Protein AF-A0A952KNP7-F1 (afdb_monomer)

Mean predicted aligned error: 7.46 Å

Secondary structure (DSSP, 8-state):
-----S---HHHHHHHHHHHHHHHHHHHHHHHHHHHHHHHHHHHHHHHHHT-TT--HHHHHHHHHHHHHHHHHHHHHHHHHHHHHHHHHHHHHHHHHHHHHHHHHHHHHHHHHHHHHHHHHHHHHH-

Nearest PDB structures (foldseek):
  4bne-assembly1_B  TM=5.644E-01  e=2.028E-01  Gallus gallus
  5c21-assembly1_B  TM=5.067E-01  e=6.157E-01  Escherichia coli
  5c21-assembly1_A  TM=4.580E-01  e=1.981E+00  Escherichia coli
  4tko-assembly1_B  TM=5.901E-01  e=4.490E+00  Aquifex aeolicus VF5
  6ixg-assembly2_B  TM=3.509E-01  e=9.826E-01  Homo sapiens

Foldseek 3Di:
DDPDPDDPPVVVVVLVVLVVLLVVLVVLLVVLVVQLVVLQVQLVVLVVQLPDPPDDPVSNVVSNVRNVVSVVSNVVSVVSNVVSVVVSVVSVVVSVVVCVVCVVVVVVVVVVVVVVVVVVVCVVVPD

Structure (mmCIF, N/CA/C/O backbone):
data_AF-A0A952KNP7-F1
#
_entry.id   AF-A0A952KNP7-F1
#
loop_
_atom_site.group_PDB
_atom_site.id
_atom_site.type_symbol
_atom_site.label_atom_id
_atom_site.label_alt_id
_atom_site.label_comp_id
_atom_site.label_asym_id
_atom_site.label_entity_id
_atom_site.label_seq_id
_atom_site.pdbx_PDB_ins_code
_atom_site.Cartn_x
_atom_site.Cartn_y
_atom_site.Cartn_z
_atom_site.occupancy
_atom_site.B_iso_or_equiv
_atom_site.auth_seq_id
_atom_site.auth_comp_id
_atom_site.auth_asym_id
_atom_site.auth_atom_id
_atom_site.pdbx_PDB_model_num
ATOM 1 N N . MET A 1 1 ? 22.575 29.325 -25.422 1.00 34.75 1 MET A N 1
ATOM 2 C CA . MET A 1 1 ? 21.555 28.320 -25.787 1.00 34.75 1 MET A CA 1
ATOM 3 C C . MET A 1 1 ? 21.956 27.028 -25.119 1.00 34.75 1 MET A C 1
ATOM 5 O O . MET A 1 1 ? 22.975 26.458 -25.481 1.00 34.75 1 MET A O 1
ATOM 9 N N . GLU A 1 2 ? 21.236 26.661 -24.070 1.00 37.59 2 GLU A N 1
ATOM 10 C CA . GLU A 1 2 ? 21.554 25.527 -23.208 1.00 37.59 2 GLU A CA 1
ATOM 11 C C . GLU A 1 2 ? 21.064 24.237 -23.875 1.00 37.59 2 GLU A C 1
ATOM 13 O O . GLU A 1 2 ? 19.874 23.936 -23.903 1.00 37.59 2 GLU A O 1
ATOM 18 N N . ALA A 1 3 ? 21.989 23.515 -24.506 1.00 44.47 3 ALA A N 1
ATOM 19 C CA . ALA A 1 3 ? 21.733 22.250 -25.189 1.00 44.47 3 ALA A CA 1
ATOM 20 C C . ALA A 1 3 ? 21.705 21.082 -24.184 1.00 44.47 3 ALA A C 1
ATOM 22 O O . ALA A 1 3 ? 22.536 20.183 -24.256 1.00 44.47 3 ALA A O 1
ATOM 23 N N . ALA A 1 4 ? 20.782 21.112 -23.218 1.00 47.28 4 ALA A N 1
ATOM 24 C CA . ALA A 1 4 ? 20.737 20.131 -22.124 1.00 47.28 4 ALA A CA 1
ATOM 25 C C . ALA A 1 4 ? 19.444 19.292 -22.050 1.00 47.28 4 ALA A C 1
ATOM 27 O O . ALA A 1 4 ? 19.240 18.575 -21.076 1.00 47.28 4 ALA A O 1
ATOM 28 N N . ALA A 1 5 ? 18.566 19.338 -23.059 1.00 50.16 5 ALA A N 1
ATOM 2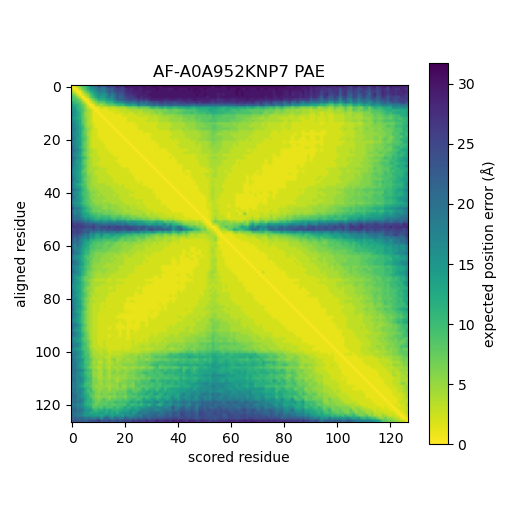9 C CA . ALA A 1 5 ? 17.266 18.647 -23.018 1.00 50.16 5 ALA A CA 1
ATOM 30 C C . ALA A 1 5 ? 17.100 17.501 -24.040 1.00 50.16 5 ALA A C 1
ATOM 32 O O . ALA A 1 5 ? 15.983 17.033 -24.244 1.00 50.16 5 ALA A O 1
ATOM 33 N N . ALA A 1 6 ? 18.173 17.055 -24.703 1.00 53.38 6 ALA A N 1
ATOM 34 C CA . ALA A 1 6 ? 18.078 16.107 -25.820 1.00 53.38 6 ALA A CA 1
ATOM 35 C C . ALA A 1 6 ? 18.177 14.616 -25.441 1.00 53.38 6 ALA A C 1
ATOM 37 O O . ALA A 1 6 ? 18.057 13.785 -26.331 1.00 53.38 6 ALA A O 1
ATOM 38 N N . ASP A 1 7 ? 18.363 14.258 -24.165 1.00 62.19 7 ASP A N 1
ATOM 39 C CA . ASP A 1 7 ? 18.666 12.862 -23.795 1.00 62.19 7 ASP A CA 1
ATOM 40 C C . ASP A 1 7 ? 17.957 12.399 -22.510 1.00 62.19 7 ASP A C 1
ATOM 42 O O . ASP A 1 7 ? 18.488 11.635 -21.702 1.00 62.19 7 ASP A O 1
ATOM 46 N N . LEU A 1 8 ? 16.732 12.886 -22.278 1.00 70.88 8 LEU A N 1
ATOM 47 C CA . LEU A 1 8 ? 15.899 12.308 -21.227 1.00 70.88 8 LEU A CA 1
ATOM 48 C C . LEU A 1 8 ? 15.445 10.919 -21.687 1.00 70.88 8 LEU A C 1
ATOM 50 O O . LEU A 1 8 ? 14.553 10.796 -22.526 1.00 70.88 8 LEU A O 1
ATOM 54 N N . ASP A 1 9 ? 16.027 9.875 -21.102 1.00 84.50 9 ASP A N 1
ATOM 55 C CA . ASP A 1 9 ? 15.519 8.512 -21.232 1.00 84.50 9 ASP A CA 1
ATOM 56 C C . ASP A 1 9 ? 14.127 8.434 -20.579 1.00 84.50 9 ASP A C 1
ATOM 58 O O . ASP A 1 9 ? 13.970 8.220 -19.371 1.00 84.50 9 ASP A O 1
ATOM 62 N N . VAL A 1 10 ? 13.097 8.656 -21.400 1.00 85.06 10 VAL A N 1
ATOM 63 C CA . VAL A 1 10 ? 11.688 8.648 -20.993 1.00 85.06 10 VAL A CA 1
ATOM 64 C C . VAL A 1 10 ? 11.315 7.308 -20.364 1.00 85.06 10 VAL A C 1
ATOM 66 O O . VAL A 1 10 ? 10.538 7.280 -19.411 1.00 85.06 10 VAL A O 1
ATOM 69 N N . GLN A 1 11 ? 11.888 6.198 -20.838 1.00 84.50 11 GLN A N 1
ATOM 70 C CA . GLN A 1 11 ? 11.611 4.873 -20.287 1.00 84.50 11 GLN A CA 1
ATOM 71 C C . GLN A 1 11 ? 12.192 4.743 -18.878 1.00 84.50 11 GLN A C 1
ATOM 73 O O . GLN A 1 11 ? 11.476 4.349 -17.953 1.00 84.50 11 GLN A O 1
ATOM 78 N N . ALA A 1 12 ? 13.453 5.137 -18.678 1.00 87.62 12 ALA A N 1
ATOM 79 C CA . ALA A 1 12 ? 14.073 5.153 -17.355 1.00 87.62 12 ALA A CA 1
ATOM 80 C C . ALA A 1 12 ? 13.336 6.090 -16.384 1.00 87.62 12 ALA A C 1
ATOM 82 O O . ALA A 1 12 ? 13.117 5.720 -15.227 1.00 87.62 12 ALA A O 1
ATOM 83 N N . TYR A 1 13 ? 12.896 7.259 -16.857 1.00 90.69 13 TYR A N 1
ATOM 84 C CA . TYR A 1 13 ? 12.092 8.196 -16.073 1.00 90.69 13 TYR A CA 1
ATOM 85 C C . TYR A 1 13 ? 10.722 7.611 -15.686 1.00 90.69 13 TYR A C 1
ATOM 87 O O . TYR A 1 13 ? 10.329 7.637 -14.521 1.00 90.69 13 TYR A O 1
ATOM 95 N N . CYS A 1 14 ? 9.989 7.015 -16.628 1.00 91.25 14 CYS A N 1
ATOM 96 C CA . CYS A 1 14 ? 8.711 6.372 -16.322 1.00 91.25 14 CYS A CA 1
ATOM 97 C C . CYS A 1 14 ? 8.877 5.189 -15.356 1.00 91.25 14 CYS A C 1
ATOM 99 O O . CYS A 1 14 ? 8.030 4.975 -14.485 1.00 91.25 14 CYS A O 1
ATOM 101 N N . ARG A 1 15 ? 9.974 4.432 -15.481 1.00 93.81 15 ARG A N 1
ATOM 102 C CA . ARG A 1 15 ? 10.308 3.330 -14.574 1.00 93.81 15 ARG A CA 1
ATOM 103 C C . ARG A 1 15 ? 10.589 3.828 -13.156 1.00 93.81 15 ARG A C 1
ATOM 105 O O . ARG A 1 15 ? 10.075 3.245 -12.201 1.00 93.81 15 ARG A O 1
ATOM 112 N N . SER A 1 16 ? 11.370 4.900 -13.006 1.00 94.75 16 SER A N 1
ATOM 113 C CA . SER A 1 16 ? 11.669 5.484 -11.692 1.00 94.75 16 SER A CA 1
ATOM 114 C C . SER A 1 16 ? 10.411 6.045 -11.026 1.00 94.75 16 SER A C 1
ATOM 116 O O . SER A 1 16 ? 10.182 5.788 -9.843 1.00 94.75 16 SER A O 1
ATOM 118 N N . LEU A 1 17 ? 9.533 6.695 -11.796 1.00 95.75 17 LEU A N 1
ATOM 119 C CA . LEU A 1 17 ? 8.243 7.176 -11.306 1.00 95.75 17 LEU A CA 1
ATOM 120 C C . LEU A 1 17 ? 7.351 6.027 -10.807 1.00 95.75 17 LEU A C 1
ATOM 122 O O . LEU A 1 17 ? 6.762 6.128 -9.731 1.00 95.75 17 LEU A O 1
ATOM 126 N N . ALA A 1 18 ? 7.274 4.917 -11.547 1.00 96.19 18 ALA A N 1
ATOM 127 C CA . ALA A 1 18 ? 6.502 3.745 -11.130 1.00 96.19 18 ALA A CA 1
ATOM 128 C C . ALA A 1 18 ? 7.030 3.147 -9.812 1.00 96.19 18 ALA A C 1
ATOM 130 O O . ALA A 1 18 ? 6.250 2.824 -8.914 1.00 96.19 18 ALA A O 1
ATOM 131 N N . LEU A 1 19 ? 8.355 3.056 -9.657 1.00 97.94 19 LEU A N 1
ATOM 132 C CA . LEU A 1 19 ? 8.986 2.605 -8.412 1.00 97.94 19 LEU A CA 1
ATOM 133 C C . LEU A 1 19 ? 8.669 3.543 -7.238 1.00 97.94 19 LEU A C 1
ATOM 135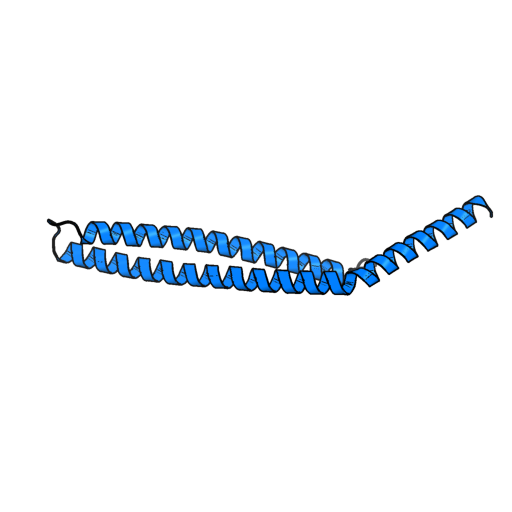 O O . LEU A 1 19 ? 8.304 3.072 -6.159 1.00 97.94 19 LEU A O 1
ATOM 139 N N . GLN A 1 20 ? 8.736 4.859 -7.452 1.00 98.12 20 GLN A N 1
ATOM 140 C CA . GLN A 1 20 ? 8.381 5.852 -6.437 1.00 98.12 20 GLN A CA 1
ATOM 141 C C . GLN A 1 20 ? 6.905 5.737 -6.022 1.00 98.12 20 GLN A C 1
ATOM 143 O O . GLN A 1 20 ? 6.585 5.795 -4.835 1.00 98.12 20 GLN A O 1
ATOM 148 N N . GLN A 1 21 ? 5.994 5.518 -6.974 1.00 97.56 21 GLN A N 1
ATOM 149 C CA . GLN A 1 21 ? 4.574 5.307 -6.680 1.00 97.56 21 GLN A CA 1
ATOM 150 C C . GLN A 1 21 ? 4.340 4.042 -5.843 1.00 97.56 21 GLN A C 1
ATOM 152 O O . GLN A 1 21 ? 3.579 4.085 -4.876 1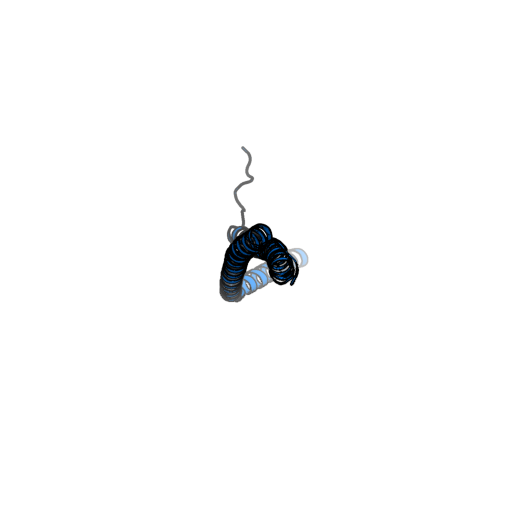.00 97.56 21 GLN A O 1
ATOM 157 N N . ILE A 1 22 ? 5.021 2.933 -6.156 1.00 98.44 22 ILE A N 1
ATOM 158 C CA . ILE A 1 22 ? 4.962 1.691 -5.364 1.00 98.44 22 ILE A CA 1
ATOM 159 C C . ILE A 1 22 ? 5.439 1.939 -3.925 1.00 98.44 22 ILE A C 1
ATOM 161 O O . ILE A 1 22 ? 4.803 1.474 -2.972 1.00 98.44 22 ILE A O 1
ATOM 165 N N . GLN A 1 23 ? 6.526 2.695 -3.747 1.00 98.50 23 GLN A N 1
ATOM 166 C CA . GLN A 1 23 ? 7.035 3.068 -2.423 1.00 98.50 23 GLN A CA 1
ATOM 167 C C . GLN A 1 23 ? 6.034 3.942 -1.661 1.00 98.50 23 GLN A C 1
ATOM 169 O O . GLN A 1 23 ? 5.717 3.656 -0.508 1.00 98.50 23 GLN A O 1
ATOM 174 N N . MET A 1 24 ? 5.469 4.958 -2.313 1.00 98.50 24 MET A N 1
ATOM 175 C CA . MET A 1 24 ? 4.476 5.839 -1.701 1.00 98.50 24 MET A CA 1
ATOM 176 C C . MET A 1 24 ? 3.219 5.069 -1.273 1.00 98.50 24 MET A C 1
ATOM 178 O O . MET A 1 24 ? 2.734 5.258 -0.161 1.00 98.50 24 MET A O 1
ATOM 182 N N . LEU A 1 25 ? 2.713 4.158 -2.109 1.00 98.62 25 LEU A N 1
ATOM 183 C CA . LEU A 1 25 ? 1.564 3.310 -1.771 1.00 98.62 25 LEU A CA 1
ATOM 184 C C . LEU A 1 25 ? 1.863 2.367 -0.599 1.00 98.62 25 LEU A C 1
ATOM 186 O O . LEU A 1 25 ? 0.990 2.133 0.234 1.00 98.62 25 LEU A O 1
ATOM 190 N N . THR A 1 26 ? 3.098 1.863 -0.505 1.00 98.31 26 THR A N 1
ATOM 191 C CA . THR A 1 26 ? 3.563 1.105 0.669 1.00 98.31 26 THR A CA 1
ATOM 192 C C . THR A 1 26 ? 3.502 1.971 1.920 1.00 98.31 26 THR A C 1
ATOM 194 O O . THR A 1 26 ? 2.878 1.583 2.904 1.00 98.31 26 THR A O 1
ATOM 197 N N . ARG A 1 27 ? 4.054 3.186 1.851 1.00 98.56 27 ARG A N 1
ATOM 198 C CA . ARG A 1 27 ? 4.073 4.111 2.983 1.00 98.56 27 ARG A CA 1
ATOM 199 C C . ARG A 1 27 ? 2.670 4.520 3.437 1.00 98.56 27 ARG A C 1
ATOM 201 O O . ARG A 1 27 ? 2.406 4.602 4.632 1.00 98.56 27 ARG A O 1
ATOM 208 N N . LEU A 1 28 ? 1.755 4.746 2.496 1.00 98.56 28 LEU A N 1
ATOM 209 C CA . LEU A 1 28 ? 0.353 5.041 2.801 1.00 98.56 28 LEU A CA 1
ATOM 210 C C . LEU A 1 28 ? -0.354 3.857 3.469 1.00 98.56 28 LEU A C 1
ATOM 212 O O . LEU A 1 28 ? -1.158 4.067 4.375 1.00 98.56 28 LEU A O 1
ATOM 216 N N . ALA A 1 29 ? -0.058 2.626 3.044 1.00 98.56 29 ALA A N 1
ATOM 217 C CA . ALA A 1 29 ? -0.591 1.435 3.695 1.00 98.56 29 ALA A CA 1
ATOM 218 C C . ALA A 1 29 ? -0.081 1.312 5.140 1.00 98.56 29 ALA A C 1
ATOM 220 O O . ALA A 1 29 ? -0.886 1.068 6.029 1.00 98.56 29 ALA A O 1
ATOM 221 N N . GLU A 1 30 ? 1.208 1.553 5.391 1.00 98.69 30 GLU A N 1
ATOM 222 C CA . GLU A 1 30 ? 1.786 1.540 6.745 1.00 98.69 30 GLU A CA 1
ATOM 223 C C . GLU A 1 30 ? 1.135 2.578 7.666 1.00 98.69 30 GLU A C 1
ATOM 225 O O . GLU A 1 30 ? 0.691 2.243 8.761 1.00 98.69 30 GLU A O 1
ATOM 230 N N . ILE A 1 31 ? 1.021 3.830 7.209 1.00 98.50 31 ILE A N 1
ATOM 231 C CA . ILE A 1 31 ? 0.362 4.895 7.981 1.00 98.50 31 ILE A CA 1
ATOM 232 C C . ILE A 1 31 ? -1.100 4.520 8.248 1.00 98.50 31 ILE A C 1
ATOM 234 O O . ILE A 1 31 ? -1.586 4.649 9.368 1.00 98.50 31 ILE A O 1
ATOM 238 N N . GLY A 1 32 ? -1.806 4.012 7.235 1.00 98.44 32 GLY A N 1
ATOM 239 C CA . GLY A 1 32 ? -3.183 3.555 7.389 1.00 98.44 32 GLY A CA 1
ATOM 240 C C . GLY A 1 32 ? -3.329 2.407 8.392 1.00 98.44 32 GLY A C 1
ATOM 241 O O . GLY A 1 32 ? -4.315 2.380 9.123 1.00 98.44 32 GLY A O 1
ATOM 242 N N . MET A 1 33 ? -2.362 1.484 8.456 1.00 98.75 33 MET A N 1
ATOM 243 C CA . MET A 1 33 ? -2.346 0.400 9.445 1.00 98.75 33 MET A CA 1
ATOM 244 C C . MET A 1 33 ? -2.182 0.953 10.857 1.00 98.75 33 MET A C 1
ATOM 246 O O . MET A 1 33 ? -2.976 0.604 11.720 1.00 98.75 33 MET A O 1
ATOM 250 N N . GLN A 1 34 ? -1.244 1.880 11.071 1.00 98.69 34 GLN A N 1
ATOM 251 C CA . GLN A 1 34 ? -1.044 2.526 12.375 1.00 98.69 34 GLN A CA 1
ATOM 252 C C . GLN A 1 34 ? -2.305 3.263 12.851 1.00 98.69 34 GLN A C 1
ATOM 254 O O . GLN A 1 34 ? -2.696 3.155 14.012 1.00 98.69 34 GLN A O 1
ATOM 259 N N . LEU A 1 35 ? -2.981 3.978 11.944 1.00 98.62 35 LEU A N 1
ATOM 260 C CA . LEU A 1 35 ? -4.251 4.645 12.246 1.00 98.62 35 LEU A CA 1
ATOM 261 C C . LEU A 1 35 ? -5.367 3.640 12.561 1.00 98.62 35 LEU A C 1
ATOM 263 O O . LEU A 1 35 ? -6.143 3.854 13.490 1.00 98.62 35 LEU A O 1
ATOM 267 N N . ALA A 1 36 ? -5.443 2.532 11.818 1.00 98.50 36 ALA A N 1
ATOM 268 C CA . ALA A 1 36 ? -6.401 1.472 12.105 1.00 98.50 36 ALA A CA 1
ATOM 269 C C . ALA A 1 36 ? -6.128 0.842 13.479 1.00 98.50 36 ALA A C 1
ATOM 271 O O . ALA A 1 36 ? -7.043 0.733 14.282 1.00 98.50 36 ALA A O 1
ATOM 272 N N . GLU A 1 37 ? -4.886 0.481 13.793 1.00 98.56 37 GLU A N 1
ATOM 273 C CA . GLU A 1 37 ? -4.507 -0.093 15.090 1.00 98.56 37 GLU A CA 1
ATOM 274 C C . GLU A 1 37 ? -4.856 0.833 16.262 1.00 98.56 37 GLU A C 1
ATOM 276 O O . GLU A 1 37 ? -5.394 0.370 17.273 1.00 98.56 37 GLU A O 1
ATOM 281 N N . ALA A 1 38 ? -4.622 2.139 16.114 1.00 98.50 38 ALA A N 1
ATOM 282 C CA . ALA A 1 38 ? -4.993 3.131 17.118 1.00 98.50 38 ALA A CA 1
ATOM 283 C C . ALA A 1 38 ? -6.513 3.161 17.365 1.00 98.50 38 ALA A C 1
ATOM 285 O O . ALA A 1 38 ? -6.952 3.059 18.512 1.00 98.50 38 ALA A O 1
ATOM 286 N N . GLU A 1 39 ? -7.325 3.223 16.305 1.00 98.44 39 GLU A N 1
ATOM 287 C CA . GLU A 1 39 ? -8.789 3.204 16.432 1.00 98.44 39 GLU A CA 1
ATOM 288 C C . GLU A 1 39 ? -9.319 1.858 16.943 1.00 98.44 39 GLU A C 1
ATOM 290 O O . GLU A 1 39 ? -10.240 1.820 17.756 1.00 98.44 39 GLU A O 1
ATOM 295 N N . GLY A 1 40 ? -8.716 0.740 16.531 1.00 97.62 40 GLY A N 1
ATOM 296 C CA . GLY A 1 40 ? -9.051 -0.586 17.051 1.00 97.62 40 GLY A CA 1
ATOM 297 C C . GLY A 1 40 ? -8.804 -0.678 18.557 1.00 97.62 40 GLY A C 1
ATOM 298 O O . GLY A 1 40 ? -9.665 -1.137 19.307 1.00 97.62 40 GLY A O 1
ATOM 299 N N . SER A 1 41 ? -7.664 -0.158 19.015 1.00 98.25 41 SER A N 1
ATOM 300 C CA . SER A 1 41 ? -7.309 -0.113 20.437 1.00 98.25 41 SER A CA 1
ATOM 301 C C . SER A 1 41 ? -8.271 0.776 21.230 1.00 98.25 41 SER A C 1
ATOM 303 O O . SER A 1 41 ? -8.733 0.385 22.304 1.00 98.25 41 SER A O 1
ATOM 305 N N . ARG A 1 42 ? -8.637 1.942 20.679 1.00 98.00 42 ARG A N 1
ATOM 306 C CA . ARG A 1 42 ? -9.631 2.854 21.265 1.00 98.00 42 ARG A CA 1
ATOM 307 C C . ARG A 1 42 ? -11.005 2.194 21.383 1.00 98.00 42 ARG A C 1
ATOM 309 O O . ARG A 1 42 ? -11.628 2.282 22.439 1.00 98.00 42 ARG A O 1
ATOM 316 N N . ALA A 1 43 ? -11.452 1.487 20.345 1.00 97.62 43 ALA A N 1
ATOM 317 C CA . ALA A 1 43 ? -12.722 0.769 20.359 1.00 97.62 43 ALA A CA 1
ATOM 318 C C . ALA A 1 43 ? -12.750 -0.323 21.439 1.00 97.62 43 ALA A C 1
ATOM 320 O O . ALA A 1 43 ? -13.712 -0.398 22.201 1.00 97.62 43 ALA A O 1
ATOM 321 N N . ILE A 1 44 ? -11.686 -1.126 21.555 1.00 97.62 44 ILE A N 1
ATOM 322 C CA . ILE A 1 44 ? -11.574 -2.178 22.579 1.00 97.62 44 ILE A CA 1
ATOM 323 C C . ILE A 1 44 ? -11.585 -1.572 23.987 1.00 97.62 44 ILE A C 1
ATOM 325 O O . ILE A 1 44 ? -12.317 -2.046 24.855 1.00 97.62 44 ILE A O 1
ATOM 329 N N . ALA A 1 45 ? -10.821 -0.501 24.219 1.00 97.06 45 ALA A N 1
ATOM 330 C CA . ALA A 1 45 ? -10.789 0.173 25.515 1.00 97.06 45 ALA A CA 1
ATOM 331 C C . ALA A 1 45 ? -12.166 0.742 25.903 1.00 97.06 45 ALA A C 1
ATOM 333 O O . ALA A 1 45 ? -12.609 0.587 27.041 1.00 97.06 45 ALA A O 1
ATOM 334 N N . ALA A 1 46 ? -12.874 1.355 24.951 1.00 95.50 46 ALA A N 1
ATOM 335 C CA . ALA A 1 46 ? -14.219 1.872 25.174 1.00 95.50 46 ALA A CA 1
ATOM 336 C C . ALA A 1 46 ? -15.237 0.745 25.447 1.00 95.50 46 ALA A C 1
ATOM 338 O O . ALA A 1 46 ? -16.067 0.871 26.348 1.00 95.50 46 ALA A O 1
ATOM 339 N N . GLN A 1 47 ? -15.134 -0.391 24.747 1.00 94.81 47 GLN A N 1
ATOM 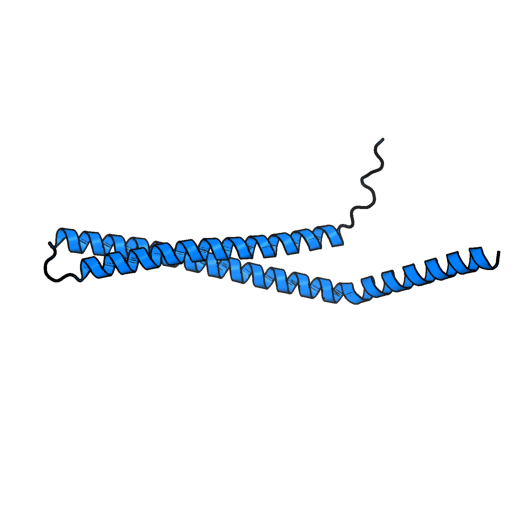340 C CA . GLN A 1 47 ? -15.961 -1.574 25.018 1.00 94.81 47 GLN A CA 1
ATOM 341 C C . GLN A 1 47 ? -15.713 -2.151 26.413 1.00 94.81 47 GLN A C 1
ATOM 343 O O . GLN A 1 47 ? -16.674 -2.499 27.097 1.00 94.81 47 GLN A O 1
ATOM 348 N N . ALA A 1 48 ? -14.453 -2.218 26.851 1.00 95.06 48 ALA A N 1
ATOM 349 C CA . ALA A 1 48 ? -14.108 -2.691 28.188 1.00 95.06 48 ALA A CA 1
ATOM 350 C C . ALA A 1 48 ? -14.768 -1.826 29.274 1.00 95.06 48 ALA A C 1
ATOM 352 O O . ALA A 1 48 ? -15.421 -2.369 30.162 1.00 95.06 48 ALA A O 1
ATOM 353 N N . ARG A 1 49 ? -14.710 -0.491 29.140 1.00 93.38 49 ARG A N 1
ATOM 354 C CA . ARG A 1 49 ? -15.399 0.443 30.054 1.00 93.38 49 ARG A CA 1
ATOM 355 C C . ARG A 1 49 ? -16.917 0.252 30.060 1.00 93.38 49 ARG A C 1
ATOM 357 O O . ARG A 1 49 ? -17.542 0.300 31.112 1.00 93.38 49 ARG A O 1
ATOM 364 N N . ALA A 1 50 ? -17.519 0.009 28.895 1.00 91.94 50 ALA A N 1
ATOM 365 C CA . ALA A 1 50 ? -18.960 -0.219 28.784 1.00 91.94 50 ALA A CA 1
ATOM 366 C C . ALA A 1 50 ? -19.431 -1.551 29.406 1.00 91.94 50 ALA A C 1
ATOM 368 O O . ALA A 1 50 ? -20.630 -1.721 29.629 1.00 91.94 50 ALA A O 1
ATOM 369 N N . ALA A 1 51 ? -18.520 -2.500 29.641 1.00 90.62 51 ALA A N 1
ATOM 370 C CA . ALA A 1 51 ? -18.812 -3.804 30.233 1.00 90.62 51 ALA A CA 1
ATOM 371 C C . ALA A 1 51 ? -18.627 -3.836 31.763 1.00 90.62 51 ALA A C 1
ATOM 373 O O . ALA A 1 51 ? -18.907 -4.860 32.389 1.00 90.62 51 ALA A O 1
ATOM 374 N N . GLU A 1 52 ? -18.158 -2.747 32.380 1.00 88.81 52 GLU A N 1
ATOM 375 C CA . GLU A 1 52 ? -17.901 -2.707 33.818 1.00 88.81 52 GLU A CA 1
ATOM 376 C C . GLU A 1 52 ? -19.210 -2.714 34.642 1.00 88.81 52 GLU A C 1
ATOM 378 O O . GLU A 1 52 ? -20.060 -1.835 34.485 1.00 88.81 52 GLU A O 1
ATOM 383 N N . PRO A 1 53 ? -19.380 -3.664 35.583 1.00 70.62 53 PRO A N 1
ATOM 384 C CA . PRO A 1 53 ? -20.669 -3.964 36.219 1.00 70.62 53 PRO A CA 1
ATOM 385 C C . PRO A 1 53 ? -21.160 -2.938 37.262 1.00 70.62 53 PRO A C 1
ATOM 387 O O . PRO A 1 53 ? -22.133 -3.208 37.962 1.00 70.62 53 PRO A O 1
ATOM 390 N N . LYS A 1 54 ? -20.497 -1.785 37.423 1.00 73.75 54 LYS A N 1
ATOM 391 C CA . LYS A 1 54 ? -20.831 -0.759 38.438 1.00 73.75 54 LYS A CA 1
ATOM 392 C C . LYS A 1 54 ? -20.819 0.674 37.895 1.00 73.75 54 LYS A C 1
ATOM 394 O O . LYS A 1 54 ? -20.716 1.623 38.669 1.00 73.75 54 LYS A O 1
ATOM 399 N N . VAL A 1 55 ? -20.880 0.829 36.577 1.00 76.19 55 VAL A N 1
ATOM 400 C CA . VAL A 1 55 ? -20.831 2.134 35.915 1.00 76.19 55 VAL A CA 1
ATOM 401 C C . VAL A 1 55 ? -22.250 2.653 35.683 1.00 76.19 55 VAL A C 1
ATOM 403 O O . VAL A 1 55 ? -23.146 1.896 35.325 1.00 76.19 55 VAL A O 1
ATOM 406 N N . ASP A 1 56 ? -22.442 3.952 35.906 1.00 89.88 56 ASP A N 1
ATOM 407 C CA . ASP A 1 56 ? -23.685 4.670 35.619 1.00 89.88 56 ASP A CA 1
ATOM 408 C C . ASP A 1 56 ? -24.136 4.506 34.149 1.00 89.88 56 ASP A C 1
ATOM 410 O O . ASP A 1 56 ? -23.305 4.478 33.235 1.00 89.88 56 ASP A O 1
ATOM 414 N N . GLU A 1 57 ? -25.450 4.428 33.903 1.00 87.94 57 GLU A N 1
ATOM 415 C CA . GLU A 1 57 ? -26.017 4.148 32.572 1.00 87.94 57 GLU A CA 1
ATOM 416 C C . GLU A 1 57 ? -25.595 5.182 31.521 1.00 87.94 57 GLU A C 1
ATOM 418 O O . GLU A 1 57 ? -25.303 4.827 30.375 1.00 87.94 57 GLU A O 1
ATOM 423 N N . THR A 1 58 ? -25.494 6.456 31.908 1.00 91.06 58 THR A N 1
ATOM 424 C CA . THR A 1 58 ? -25.050 7.539 31.019 1.00 91.06 58 THR A CA 1
ATOM 425 C C . THR A 1 58 ? -23.586 7.371 30.606 1.00 91.06 58 THR A C 1
ATOM 427 O O . THR A 1 58 ? -23.222 7.600 29.446 1.00 91.06 58 THR A O 1
ATOM 430 N N . SER A 1 59 ? -22.739 6.912 31.527 1.00 90.00 59 SER A N 1
ATOM 431 C CA . SER A 1 59 ? -21.334 6.601 31.246 1.00 90.00 59 SER A CA 1
ATOM 432 C C . SER A 1 59 ? -21.195 5.366 30.344 1.00 90.00 59 SER A C 1
ATOM 434 O O . SER A 1 59 ? -20.450 5.400 29.361 1.00 90.00 59 SER A O 1
ATOM 436 N N . VAL A 1 60 ? -21.997 4.318 30.573 1.00 93.31 60 VAL A N 1
ATOM 437 C CA . VAL A 1 60 ? -22.057 3.142 29.684 1.00 93.31 60 VAL A CA 1
ATOM 438 C C . VAL A 1 60 ? -22.502 3.533 28.270 1.00 93.31 60 VAL A C 1
ATOM 440 O O . VAL A 1 60 ? -21.897 3.094 27.289 1.00 93.31 60 VAL A O 1
ATOM 443 N N . ALA A 1 61 ? -23.530 4.376 28.138 1.00 93.88 61 ALA A N 1
ATOM 444 C CA . ALA A 1 61 ? -24.002 4.863 26.842 1.00 93.88 61 ALA A CA 1
ATOM 445 C C . ALA A 1 61 ? -22.913 5.655 26.096 1.00 93.88 61 ALA A C 1
ATOM 447 O O . ALA A 1 61 ? -22.703 5.444 24.900 1.00 93.88 61 ALA A O 1
ATOM 448 N N . THR A 1 62 ? -22.173 6.502 26.815 1.00 95.19 62 THR A N 1
ATOM 449 C CA . THR A 1 62 ? -21.063 7.292 26.261 1.00 95.19 62 THR A CA 1
ATOM 450 C C . THR A 1 62 ? -19.929 6.389 25.770 1.00 95.19 62 THR A C 1
ATOM 452 O O . THR A 1 62 ? -19.466 6.533 24.638 1.00 95.19 62 THR A O 1
ATOM 455 N N . ALA A 1 63 ? -19.534 5.396 26.570 1.00 94.56 63 ALA A N 1
ATOM 456 C CA . ALA A 1 63 ? -18.501 4.431 26.201 1.00 94.56 63 ALA A CA 1
ATOM 457 C C . ALA A 1 63 ? -18.901 3.585 24.976 1.00 94.56 63 ALA A C 1
ATOM 459 O O . ALA A 1 63 ? -18.073 3.308 24.109 1.00 94.56 63 ALA A O 1
ATOM 460 N N . ARG A 1 64 ? -20.183 3.218 24.842 1.00 95.19 64 ARG A N 1
ATOM 461 C CA . ARG A 1 64 ? -20.690 2.528 23.642 1.00 95.19 64 ARG A CA 1
ATOM 462 C C . ARG A 1 64 ? -20.640 3.408 22.395 1.00 95.19 64 ARG A C 1
ATOM 464 O O . ARG A 1 64 ? -20.252 2.918 21.336 1.00 95.19 64 A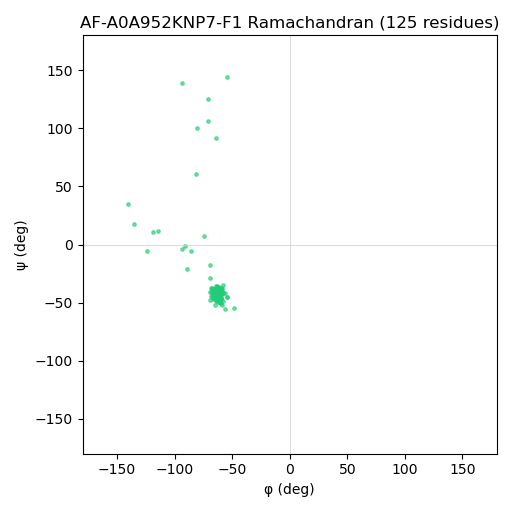RG A O 1
ATOM 471 N N . ALA A 1 65 ? -21.006 4.684 22.513 1.00 96.75 65 ALA A N 1
ATOM 472 C CA . ALA A 1 65 ? -20.931 5.629 21.401 1.00 96.75 65 ALA A CA 1
ATOM 473 C C . ALA A 1 65 ? -19.479 5.824 20.930 1.00 96.75 65 ALA A C 1
ATOM 475 O O . ALA A 1 65 ? -19.204 5.763 19.732 1.00 96.75 65 ALA A O 1
ATOM 476 N N . GLU A 1 66 ? -18.539 5.963 21.868 1.00 96.94 66 GLU A N 1
ATOM 477 C CA . GLU A 1 66 ? -17.107 6.045 21.568 1.00 96.94 66 GLU A CA 1
ATOM 478 C C . GLU A 1 66 ? -16.588 4.770 20.887 1.00 96.94 66 GLU A C 1
ATOM 480 O O . GLU A 1 66 ? -15.881 4.846 19.881 1.00 96.94 66 GLU A O 1
ATOM 485 N N . ALA A 1 67 ? -16.976 3.591 21.384 1.00 97.00 67 ALA A N 1
ATOM 486 C CA . ALA A 1 67 ? -16.611 2.318 20.770 1.00 97.00 67 ALA A CA 1
ATOM 487 C C . ALA A 1 67 ? -17.120 2.206 19.326 1.00 97.00 67 ALA A C 1
ATOM 489 O O . A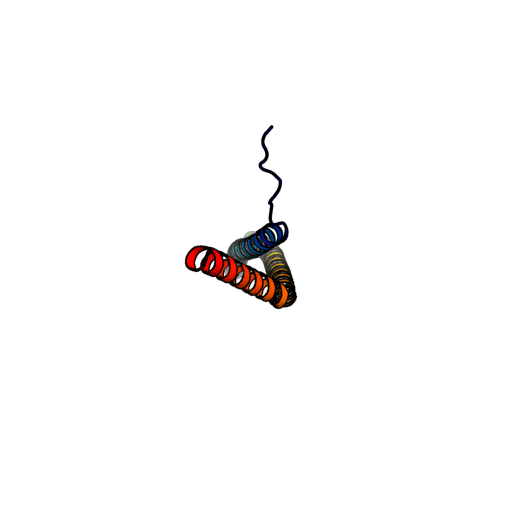LA A 1 67 ? -16.414 1.703 18.448 1.00 97.00 67 ALA A O 1
ATOM 490 N N . GLN A 1 68 ? -18.339 2.684 19.067 1.00 97.56 68 GLN A N 1
ATOM 491 C CA . GLN A 1 68 ? -18.925 2.693 17.732 1.00 97.56 68 GLN A CA 1
ATOM 492 C C . GLN A 1 68 ? -18.193 3.663 16.799 1.00 97.56 68 GLN A C 1
ATOM 494 O O . GLN A 1 68 ? -17.886 3.301 15.662 1.00 97.56 68 GLN A O 1
ATOM 499 N N . GLU A 1 69 ? -17.889 4.874 17.266 1.00 98.25 69 GLU A N 1
ATOM 500 C CA . GLU A 1 69 ? -17.136 5.868 16.498 1.00 98.25 69 GLU A CA 1
ATOM 501 C C . GLU A 1 69 ? -15.750 5.334 16.113 1.00 98.25 69 GLU A C 1
ATOM 503 O O . GLU A 1 69 ? -15.390 5.333 14.932 1.00 98.25 69 GLU A O 1
ATOM 508 N N . ALA A 1 70 ? -15.010 4.803 17.087 1.00 97.50 70 ALA A N 1
ATOM 509 C CA . ALA A 1 70 ? -13.698 4.211 16.864 1.00 97.50 70 ALA A CA 1
ATOM 510 C C . ALA A 1 70 ? -13.775 2.988 15.928 1.00 97.50 70 ALA A C 1
ATOM 512 O O . ALA A 1 70 ? -12.968 2.846 15.011 1.00 97.50 70 ALA A O 1
ATOM 513 N N . GLY A 1 71 ? -14.811 2.149 16.048 1.00 97.88 71 GLY A N 1
ATOM 514 C CA . GLY A 1 71 ? -15.055 1.036 15.122 1.00 97.88 71 GLY A CA 1
ATOM 515 C C . GLY A 1 71 ? -15.299 1.481 13.670 1.00 97.88 71 GLY A C 1
ATOM 516 O O . GLY A 1 71 ? -14.827 0.842 12.718 1.00 97.88 71 GLY A O 1
ATOM 517 N N . LEU A 1 72 ? -15.991 2.608 13.470 1.00 98.38 72 LEU A N 1
ATOM 518 C CA . LEU A 1 72 ? -16.147 3.226 12.149 1.00 98.38 72 LEU A CA 1
ATOM 519 C C . LEU A 1 72 ? -14.815 3.789 11.634 1.00 98.38 72 LEU A C 1
ATOM 521 O O . LEU A 1 72 ? -14.516 3.624 10.447 1.00 98.38 72 LEU A O 1
ATOM 525 N N . GLY A 1 73 ? -14.020 4.413 12.509 1.00 98.31 73 GLY A N 1
ATOM 526 C CA . GLY A 1 73 ? -12.657 4.873 12.229 1.00 98.31 73 GLY A CA 1
ATOM 527 C C . GLY A 1 73 ? -11.761 3.735 11.740 1.00 98.31 73 GLY A C 1
ATOM 528 O O . GLY A 1 73 ? -11.272 3.784 10.608 1.00 98.31 73 GLY A O 1
ATOM 529 N N . PHE A 1 74 ? -11.662 2.658 12.524 1.00 98.50 74 PHE A N 1
ATOM 530 C CA . PHE A 1 74 ? -10.962 1.420 12.170 1.00 98.50 74 PHE A CA 1
ATOM 531 C C . PHE A 1 74 ? -11.369 0.938 10.776 1.00 98.50 74 PHE A C 1
ATOM 533 O O . PHE A 1 74 ? -10.538 0.818 9.880 1.00 98.50 74 PHE A O 1
ATOM 540 N N . SER A 1 75 ? -12.675 0.769 10.547 1.00 98.25 75 SER A N 1
ATOM 541 C CA . SER A 1 75 ? -13.203 0.267 9.275 1.00 98.25 75 SER A CA 1
ATOM 542 C C . SER A 1 75 ? -12.832 1.153 8.079 1.00 98.25 75 SER A C 1
ATOM 544 O O . SER A 1 75 ? -12.579 0.652 6.980 1.00 98.25 75 SER A O 1
ATOM 546 N N . ARG A 1 76 ? -12.816 2.481 8.258 1.00 98.50 76 ARG A N 1
ATOM 547 C CA . ARG A 1 76 ? -12.401 3.433 7.214 1.00 98.50 76 ARG A CA 1
ATOM 548 C C . ARG A 1 76 ? -10.913 3.284 6.903 1.00 98.50 76 ARG A C 1
ATOM 550 O O . ARG A 1 76 ? -10.561 3.176 5.725 1.00 98.50 76 ARG A O 1
ATOM 557 N N . PHE A 1 77 ? -10.062 3.227 7.924 1.00 98.50 77 PHE A N 1
ATOM 558 C CA . PHE A 1 77 ? -8.620 3.080 7.736 1.00 98.50 77 PHE A CA 1
ATOM 559 C C . PHE A 1 77 ? -8.253 1.715 7.148 1.00 98.50 77 PHE A C 1
ATOM 561 O O . PHE A 1 77 ? -7.512 1.675 6.167 1.00 98.50 77 PHE A O 1
ATOM 568 N N . SER A 1 78 ? -8.857 0.614 7.608 1.00 98.44 78 SER A N 1
ATOM 569 C CA . SER A 1 78 ? -8.640 -0.721 7.030 1.00 98.44 78 SER A CA 1
ATOM 570 C C . SER A 1 78 ? -8.981 -0.774 5.539 1.00 98.44 78 SER A C 1
ATOM 572 O O . SER A 1 78 ? -8.218 -1.331 4.751 1.00 98.44 78 SER A O 1
ATOM 574 N N . ARG A 1 79 ? -10.083 -0.140 5.109 1.00 98.56 79 ARG A N 1
ATOM 575 C CA . ARG A 1 79 ? -10.422 -0.038 3.677 1.00 98.56 79 ARG A CA 1
ATOM 576 C C . ARG A 1 79 ? -9.396 0.782 2.894 1.00 98.56 79 ARG A C 1
ATOM 578 O O . ARG A 1 79 ? -9.059 0.422 1.767 1.00 98.56 79 ARG A O 1
ATOM 585 N N . SER A 1 80 ? -8.883 1.864 3.479 1.00 98.25 80 SER A N 1
ATOM 586 C CA . SER A 1 80 ? -7.817 2.666 2.867 1.00 98.25 80 SER A CA 1
ATOM 587 C C . SER A 1 80 ? -6.530 1.852 2.685 1.00 98.25 80 SER A C 1
ATOM 589 O O . SER A 1 80 ? -5.943 1.856 1.602 1.00 98.25 80 SER A O 1
ATOM 591 N N . VAL A 1 81 ? -6.139 1.070 3.699 1.00 98.69 81 VAL A N 1
ATOM 592 C CA . VAL A 1 81 ? -4.996 0.143 3.638 1.00 98.69 81 VAL A CA 1
ATOM 593 C C . VAL A 1 81 ? -5.183 -0.878 2.520 1.00 98.69 81 VAL A C 1
ATOM 595 O O . VAL A 1 81 ? -4.320 -1.003 1.652 1.00 98.69 81 VAL A O 1
ATOM 598 N N . GLN A 1 82 ? -6.329 -1.565 2.489 1.00 98.50 82 GLN A N 1
ATOM 599 C CA . GLN A 1 82 ? -6.645 -2.553 1.453 1.00 98.50 82 GLN A CA 1
ATOM 600 C C . GLN A 1 82 ? -6.565 -1.948 0.049 1.00 98.50 82 GLN A C 1
ATOM 602 O O . GLN A 1 82 ? -6.009 -2.561 -0.868 1.00 98.50 82 GLN A O 1
ATOM 607 N N . ARG A 1 83 ? -7.071 -0.721 -0.123 1.00 98.50 83 ARG A N 1
ATOM 608 C CA . ARG A 1 83 ? -6.995 0.004 -1.393 1.00 98.50 83 ARG A CA 1
ATOM 609 C C . ARG A 1 83 ? -5.551 0.324 -1.777 1.00 98.50 83 ARG A C 1
ATOM 611 O O . ARG A 1 83 ? -5.173 0.067 -2.917 1.00 98.50 83 ARG A O 1
ATOM 618 N N . SER A 1 84 ? -4.745 0.842 -0.853 1.00 98.38 84 SER A N 1
ATOM 619 C CA . SER A 1 84 ? -3.331 1.162 -1.097 1.00 98.38 84 SER A CA 1
ATOM 620 C C . SER A 1 84 ? -2.521 -0.078 -1.474 1.00 98.38 84 SER A C 1
ATOM 622 O O . SER A 1 84 ? -1.783 -0.051 -2.458 1.00 98.38 84 SER A O 1
ATOM 624 N N . LEU A 1 85 ? -2.723 -1.197 -0.772 1.00 98.56 85 LEU A N 1
ATOM 625 C CA . LEU A 1 85 ? -2.080 -2.474 -1.092 1.00 98.56 85 LEU A CA 1
ATOM 626 C C . LEU A 1 85 ? -2.522 -3.021 -2.455 1.00 98.56 85 LEU A C 1
ATOM 628 O O . LEU A 1 85 ? -1.686 -3.476 -3.233 1.00 98.56 85 LEU A O 1
ATOM 632 N N . SER A 1 86 ? -3.811 -2.917 -2.784 1.00 98.62 86 SER A N 1
ATOM 633 C CA . SER A 1 86 ? -4.334 -3.348 -4.087 1.00 98.62 86 SER A CA 1
ATOM 634 C C . SER A 1 86 ? -3.750 -2.526 -5.239 1.00 98.62 86 SER A C 1
ATOM 636 O O . SER A 1 86 ? -3.381 -3.074 -6.275 1.00 98.62 86 SER A O 1
ATOM 638 N N . LEU A 1 87 ? -3.643 -1.205 -5.066 1.00 98.50 87 LEU A N 1
ATOM 639 C CA . LEU A 1 87 ? -3.007 -0.324 -6.048 1.00 98.50 87 LEU A CA 1
ATOM 640 C C . LEU A 1 87 ? -1.515 -0.632 -6.187 1.00 98.50 87 LEU A C 1
ATOM 642 O O . LEU A 1 87 ? -1.007 -0.673 -7.305 1.00 98.50 87 LEU A O 1
ATOM 646 N N . ARG A 1 88 ? -0.830 -0.896 -5.070 1.00 98.31 88 ARG A N 1
ATOM 647 C CA . ARG A 1 88 ? 0.587 -1.270 -5.062 1.00 98.31 88 ARG A CA 1
ATOM 648 C C . ARG A 1 88 ? 0.825 -2.559 -5.844 1.00 98.31 88 ARG A C 1
ATOM 650 O O . ARG A 1 88 ? 1.731 -2.587 -6.669 1.00 98.31 88 ARG A O 1
ATOM 657 N N . ALA A 1 89 ? 0.017 -3.593 -5.603 1.00 98.25 89 ALA A N 1
ATOM 658 C CA . ALA A 1 89 ? 0.116 -4.867 -6.312 1.00 98.25 89 ALA A CA 1
ATOM 659 C C . ALA A 1 89 ? -0.039 -4.665 -7.825 1.00 98.25 89 ALA A C 1
ATOM 661 O O . ALA A 1 89 ? 0.837 -5.048 -8.591 1.00 98.25 89 ALA A O 1
ATOM 662 N N . ARG A 1 90 ? -1.074 -3.926 -8.247 1.00 98.12 90 ARG A N 1
ATOM 663 C CA . ARG A 1 90 ? -1.297 -3.601 -9.666 1.00 98.12 90 ARG A CA 1
ATOM 664 C C . ARG A 1 90 ? -0.134 -2.829 -10.288 1.00 98.12 90 ARG A C 1
ATOM 666 O O . ARG A 1 90 ? 0.251 -3.124 -11.414 1.00 98.12 90 ARG A O 1
ATOM 673 N N . ALA A 1 91 ? 0.417 -1.844 -9.581 1.00 97.19 91 ALA A N 1
ATOM 674 C CA . ALA A 1 91 ? 1.562 -1.078 -10.066 1.00 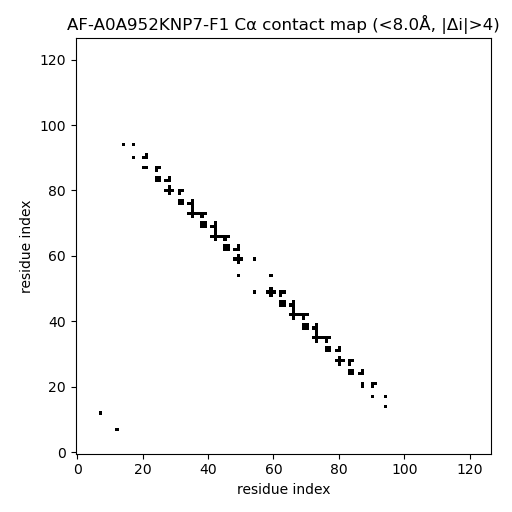97.19 91 ALA A CA 1
ATOM 675 C C . ALA A 1 91 ? 2.812 -1.963 -10.217 1.00 97.19 91 ALA A C 1
ATOM 677 O O . ALA A 1 91 ? 3.526 -1.850 -11.213 1.00 97.19 91 ALA A O 1
ATOM 678 N N . ALA A 1 92 ? 3.048 -2.876 -9.270 1.00 97.94 92 ALA A N 1
ATOM 679 C CA . ALA A 1 92 ? 4.141 -3.842 -9.343 1.00 97.94 92 ALA A CA 1
ATOM 680 C C . ALA A 1 92 ? 3.966 -4.821 -10.516 1.00 97.94 92 ALA A C 1
ATOM 682 O O . ALA A 1 92 ? 4.916 -5.030 -11.270 1.00 97.94 92 ALA A O 1
ATOM 683 N N . ASP A 1 93 ? 2.757 -5.346 -10.726 1.00 98.12 93 ASP A N 1
ATOM 684 C CA . ASP A 1 93 ? 2.447 -6.245 -11.844 1.00 98.12 93 ASP A CA 1
ATOM 685 C C . ASP A 1 93 ? 2.660 -5.557 -13.199 1.00 98.12 93 ASP A C 1
ATOM 687 O O . ASP A 1 93 ? 3.269 -6.124 -14.108 1.00 98.12 93 ASP A O 1
ATOM 691 N N . GLN A 1 94 ? 2.205 -4.307 -13.333 1.00 96.12 94 GLN A N 1
ATOM 692 C CA . GLN A 1 94 ? 2.398 -3.511 -14.547 1.00 96.12 94 GLN A CA 1
ATOM 693 C C . GLN A 1 94 ? 3.876 -3.230 -14.818 1.00 96.12 94 GLN A C 1
ATOM 695 O O . GLN A 1 94 ? 4.323 -3.341 -15.961 1.00 96.12 94 GLN A O 1
ATOM 700 N N . LEU A 1 95 ? 4.637 -2.879 -13.779 1.00 96.12 95 LEU A N 1
ATOM 701 C CA . LEU A 1 95 ? 6.070 -2.641 -13.894 1.00 96.12 95 LEU A CA 1
ATOM 702 C C . LEU A 1 95 ? 6.804 -3.914 -14.323 1.00 96.12 95 LEU A C 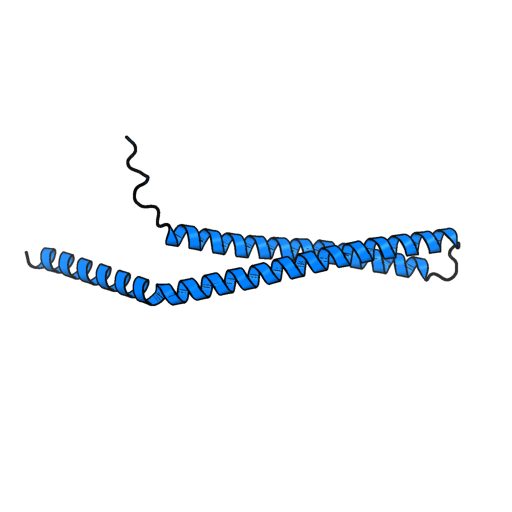1
ATOM 704 O O . LEU A 1 95 ? 7.599 -3.869 -15.258 1.00 96.12 95 LEU A O 1
ATOM 708 N N . TYR A 1 96 ? 6.490 -5.048 -13.693 1.00 95.69 96 TYR A N 1
ATOM 709 C CA . TYR A 1 96 ? 7.056 -6.346 -14.044 1.00 95.69 96 TYR A CA 1
ATOM 710 C C . TYR A 1 96 ? 6.741 -6.736 -15.493 1.00 95.69 96 TYR A C 1
ATOM 712 O O . TYR A 1 96 ? 7.639 -7.140 -16.231 1.00 95.69 96 TYR A O 1
ATOM 720 N N . ALA A 1 97 ? 5.485 -6.585 -15.922 1.00 95.94 97 ALA A N 1
ATOM 721 C CA . ALA A 1 97 ? 5.073 -6.904 -17.285 1.00 95.94 97 ALA A CA 1
ATOM 722 C C . ALA A 1 97 ? 5.823 -6.057 -18.326 1.00 95.94 97 ALA A C 1
ATOM 724 O O . ALA A 1 97 ? 6.300 -6.601 -19.323 1.00 95.94 97 ALA A O 1
ATOM 725 N N . ARG A 1 98 ? 5.981 -4.750 -18.073 1.00 92.06 98 ARG A N 1
ATOM 726 C CA . ARG A 1 98 ? 6.765 -3.848 -18.932 1.00 92.06 98 ARG A CA 1
ATOM 727 C C . ARG A 1 98 ? 8.240 -4.229 -18.959 1.00 92.06 98 ARG A C 1
ATOM 729 O O . ARG A 1 98 ? 8.799 -4.409 -20.035 1.00 92.06 98 ARG A O 1
ATOM 736 N N . ASP A 1 99 ? 8.845 -4.444 -17.791 1.00 92.38 99 ASP A N 1
ATOM 737 C CA . ASP A 1 99 ? 10.250 -4.842 -17.698 1.00 92.38 99 ASP A CA 1
ATOM 738 C C . ASP A 1 99 ? 10.515 -6.157 -18.448 1.00 92.38 99 ASP A C 1
ATOM 740 O O . ASP A 1 99 ? 11.535 -6.290 -19.127 1.00 92.38 99 ASP A O 1
ATOM 744 N N . LYS A 1 100 ? 9.591 -7.119 -18.363 1.00 94.12 100 LYS A N 1
ATOM 745 C CA . LYS A 1 100 ? 9.676 -8.383 -19.098 1.00 94.12 100 LYS A CA 1
ATOM 746 C C . LYS A 1 100 ? 9.577 -8.177 -20.611 1.00 94.12 100 LYS A C 1
ATOM 748 O O . LYS A 1 100 ? 10.348 -8.793 -21.340 1.00 94.12 100 LYS A O 1
ATOM 753 N N . ALA A 1 101 ? 8.658 -7.328 -21.072 1.00 93.06 101 ALA A N 1
ATOM 754 C CA . ALA A 1 101 ? 8.481 -7.033 -22.493 1.00 93.06 101 ALA A CA 1
ATOM 755 C C . ALA A 1 101 ? 9.706 -6.325 -23.099 1.00 93.06 101 ALA A C 1
ATOM 757 O O . ALA A 1 101 ? 10.116 -6.661 -24.202 1.00 93.06 101 ALA A O 1
ATOM 758 N N . GLU A 1 102 ? 10.332 -5.410 -22.355 1.00 89.81 102 GLU A N 1
ATOM 759 C CA . GLU A 1 102 ? 11.504 -4.635 -22.797 1.00 89.81 102 GLU A CA 1
ATOM 760 C C . GLU A 1 102 ? 12.846 -5.357 -22.569 1.00 89.81 102 GLU A C 1
ATOM 762 O O . GLU A 1 102 ? 13.910 -4.847 -22.926 1.00 89.81 102 GLU A O 1
ATOM 767 N N . ALA A 1 103 ? 12.854 -6.518 -21.906 1.00 89.94 103 ALA A N 1
ATOM 768 C CA . ALA A 1 103 ? 14.090 -7.243 -21.607 1.00 89.94 103 ALA A CA 1
ATOM 769 C C . ALA A 1 103 ? 14.895 -7.637 -22.866 1.00 89.94 103 ALA A C 1
ATOM 771 O O . ALA A 1 103 ? 16.107 -7.393 -22.862 1.00 89.94 103 ALA A O 1
ATOM 772 N N . PRO A 1 104 ? 14.279 -8.173 -23.943 1.00 92.81 104 PRO A N 1
ATOM 773 C CA . PRO A 1 104 ? 15.002 -8.544 -25.159 1.00 92.81 104 PRO A CA 1
ATOM 774 C C . PRO A 1 104 ? 15.651 -7.335 -25.837 1.00 92.81 104 PRO A C 1
ATOM 776 O O . PRO A 1 104 ? 16.835 -7.381 -26.164 1.00 92.81 104 PRO A O 1
ATOM 779 N N . ASP A 1 105 ? 14.915 -6.230 -25.969 1.00 90.06 105 ASP A N 1
ATOM 780 C CA . ASP A 1 105 ? 15.405 -5.008 -26.616 1.00 90.06 105 ASP A CA 1
ATOM 781 C C . ASP A 1 105 ? 16.559 -4.384 -25.826 1.00 90.06 105 ASP A C 1
ATOM 783 O O . ASP A 1 105 ? 17.582 -3.991 -26.393 1.00 90.06 105 ASP A O 1
ATOM 787 N N . ARG A 1 106 ? 16.459 -4.367 -24.489 1.00 86.56 106 ARG A N 1
ATOM 788 C CA . ARG A 1 106 ? 17.557 -3.918 -23.620 1.00 86.56 106 ARG A CA 1
ATOM 789 C C . ARG A 1 106 ? 18.791 -4.805 -23.750 1.00 86.56 106 ARG A C 1
ATOM 791 O O . ARG A 1 106 ? 19.913 -4.292 -23.709 1.00 86.56 106 ARG A O 1
ATOM 798 N N . GLU A 1 107 ? 18.619 -6.117 -23.888 1.00 92.00 107 GLU A N 1
ATOM 799 C CA . GLU A 1 107 ? 19.731 -7.042 -24.106 1.00 92.00 107 GLU A CA 1
ATOM 800 C C . GLU A 1 107 ? 20.366 -6.850 -25.490 1.00 92.00 107 GLU A C 1
ATOM 802 O O . GLU A 1 107 ? 21.593 -6.761 -25.585 1.00 92.00 107 GLU A O 1
ATOM 807 N N . ALA A 1 108 ? 19.559 -6.703 -26.542 1.00 91.94 108 ALA A N 1
ATOM 808 C CA . ALA A 1 108 ? 20.025 -6.418 -27.897 1.00 91.94 108 ALA A CA 1
ATOM 809 C C . ALA A 1 108 ? 20.808 -5.097 -27.951 1.00 91.94 108 ALA A C 1
ATOM 811 O O . ALA A 1 108 ? 21.937 -5.064 -28.441 1.00 91.94 108 ALA A O 1
ATOM 812 N N . ALA A 1 109 ? 20.284 -4.031 -27.339 1.00 89.31 109 ALA A N 1
ATOM 813 C CA . ALA A 1 109 ? 20.969 -2.744 -27.247 1.00 89.31 109 ALA A CA 1
ATOM 814 C C . ALA A 1 109 ? 22.301 -2.840 -26.479 1.00 89.31 109 ALA A C 1
ATOM 816 O O . ALA A 1 109 ? 23.285 -2.195 -26.849 1.00 89.31 109 ALA A O 1
ATOM 817 N N . ARG A 1 110 ? 22.367 -3.661 -25.419 1.00 90.31 110 ARG A N 1
ATOM 818 C CA . ARG A 1 110 ? 23.619 -3.938 -24.692 1.00 90.31 110 ARG A CA 1
ATOM 819 C C . ARG A 1 110 ? 24.628 -4.687 -25.561 1.00 90.31 110 ARG A C 1
ATOM 821 O O . ARG A 1 110 ? 25.802 -4.328 -25.524 1.00 90.31 110 ARG A O 1
ATOM 828 N N . LYS A 1 111 ? 24.196 -5.702 -26.317 1.00 94.88 111 LYS A N 1
ATOM 829 C CA . LYS A 1 111 ? 25.059 -6.454 -27.245 1.00 94.88 111 LYS A CA 1
ATOM 830 C C . LYS A 1 111 ? 25.611 -5.539 -28.337 1.00 94.88 111 LYS A C 1
ATOM 832 O O . LYS A 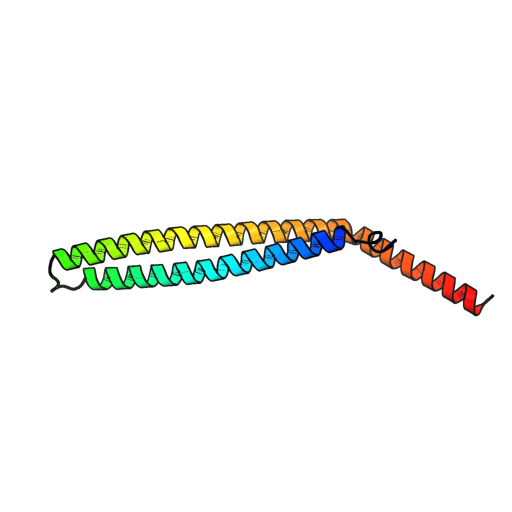1 111 ? 26.824 -5.460 -28.473 1.00 94.88 111 LYS A O 1
ATOM 837 N N . ALA A 1 112 ? 24.751 -4.753 -28.982 1.00 93.56 112 ALA A N 1
ATOM 838 C CA . ALA A 1 112 ? 25.150 -3.810 -30.025 1.00 93.56 112 ALA A CA 1
ATOM 839 C C . ALA A 1 112 ? 26.158 -2.758 -29.523 1.00 93.56 112 ALA A C 1
ATOM 841 O O . ALA A 1 112 ? 27.105 -2.423 -30.225 1.00 93.56 112 ALA A O 1
ATOM 842 N N . ARG A 1 113 ? 26.006 -2.252 -28.287 1.00 92.31 113 ARG A N 1
ATOM 843 C CA . ARG A 1 113 ? 27.010 -1.353 -27.683 1.00 92.31 113 ARG A CA 1
ATOM 844 C C . ARG A 1 113 ? 28.365 -2.029 -27.478 1.00 92.31 113 ARG A C 1
ATOM 846 O O . ARG A 1 113 ? 29.389 -1.394 -27.683 1.00 92.31 113 ARG A O 1
ATOM 853 N N . ARG A 1 114 ? 28.375 -3.295 -27.050 1.00 94.25 114 ARG A N 1
ATOM 854 C CA . ARG A 1 114 ? 29.619 -4.059 -26.856 1.00 94.25 114 ARG A CA 1
ATOM 855 C C . ARG A 1 114 ? 30.310 -4.367 -28.178 1.00 94.25 114 ARG A C 1
ATOM 857 O O . ARG A 1 114 ? 31.531 -4.362 -28.218 1.00 94.25 114 ARG A O 1
ATOM 864 N N . GLU A 1 115 ? 29.533 -4.652 -29.215 1.00 95.94 115 GLU A N 1
ATOM 865 C CA . GLU A 1 115 ? 30.036 -4.912 -30.562 1.00 95.94 115 GLU A CA 1
ATOM 866 C C . GLU A 1 115 ? 30.699 -3.667 -31.148 1.00 95.94 115 GLU A C 1
ATOM 868 O O . GLU A 1 115 ? 31.886 -3.726 -31.442 1.00 95.94 115 GLU A O 1
ATOM 873 N N . ARG A 1 116 ? 30.010 -2.516 -31.137 1.00 92.94 116 ARG A N 1
ATOM 874 C CA . ARG A 1 116 ? 30.607 -1.234 -31.550 1.00 92.94 116 ARG A CA 1
ATOM 875 C C . ARG A 1 116 ? 31.885 -0.910 -30.788 1.00 92.94 116 ARG A C 1
ATOM 877 O O . ARG A 1 116 ? 32.893 -0.563 -31.382 1.00 92.94 116 ARG A O 1
ATOM 884 N N . HIS A 1 117 ? 31.873 -1.093 -29.469 1.00 93.25 117 HIS A N 1
ATOM 885 C CA . HIS A 1 117 ? 33.069 -0.852 -28.671 1.00 93.25 117 HIS A CA 1
ATOM 886 C C . HIS A 1 117 ? 34.225 -1.801 -29.034 1.00 93.25 117 HIS A C 1
ATOM 888 O O . HIS A 1 117 ? 35.387 -1.408 -29.009 1.00 93.25 117 HIS A O 1
ATOM 894 N N . ARG A 1 118 ? 33.928 -3.061 -29.379 1.00 94.19 118 ARG A N 1
ATOM 895 C CA . ARG A 1 118 ? 34.944 -4.006 -29.858 1.00 94.19 118 ARG A CA 1
ATOM 896 C C . ARG A 1 118 ? 35.511 -3.565 -31.209 1.00 94.19 118 ARG A C 1
ATOM 898 O O . ARG A 1 118 ? 36.721 -3.670 -31.378 1.00 94.19 118 ARG A O 1
ATOM 905 N N . GLU A 1 119 ? 34.665 -3.116 -32.131 1.00 93.50 119 GLU A N 1
ATOM 906 C CA . GLU A 1 119 ? 35.076 -2.593 -33.441 1.00 93.50 119 GLU A CA 1
ATOM 907 C C . GLU A 1 119 ? 35.992 -1.374 -33.272 1.00 93.50 119 GLU A C 1
ATOM 909 O O . GLU A 1 119 ? 37.117 -1.399 -33.758 1.00 93.50 119 GLU A O 1
ATOM 914 N N . GLU A 1 120 ? 35.584 -0.387 -32.467 1.00 91.81 120 GLU A N 1
ATOM 915 C CA . GLU A 1 120 ? 36.387 0.803 -32.138 1.00 91.81 120 GLU A CA 1
ATOM 916 C C . GLU A 1 120 ? 37.771 0.431 -31.575 1.00 91.81 120 GLU A C 1
ATOM 918 O O . GLU A 1 120 ? 38.794 0.981 -31.978 1.00 91.81 120 GLU A O 1
ATOM 923 N N . VAL A 1 121 ? 37.834 -0.533 -30.649 1.00 91.88 121 VAL A N 1
ATOM 924 C CA . VAL A 1 121 ? 39.108 -0.992 -30.072 1.00 91.88 121 VAL A CA 1
ATOM 925 C C . VAL A 1 121 ? 39.972 -1.714 -31.110 1.00 91.88 121 VAL A C 1
ATOM 927 O O . VAL A 1 121 ? 41.190 -1.545 -31.104 1.00 91.88 121 VAL A O 1
ATOM 930 N N . GLN A 1 122 ? 39.378 -2.517 -31.995 1.00 89.56 122 GLN A N 1
ATOM 931 C CA . GLN A 1 122 ? 40.121 -3.185 -33.068 1.00 89.56 122 GLN A CA 1
ATOM 932 C C . GLN A 1 122 ? 40.679 -2.185 -34.082 1.00 89.56 122 GLN A C 1
ATOM 934 O O . GLN A 1 122 ? 41.832 -2.331 -34.480 1.00 89.56 122 GLN A O 1
ATOM 939 N N . GLU A 1 123 ? 39.910 -1.159 -34.449 1.00 86.69 123 GLU A N 1
ATOM 940 C CA . GLU A 1 123 ? 40.375 -0.073 -35.317 1.00 86.69 123 GLU A CA 1
ATOM 941 C C . GLU A 1 123 ? 41.555 0.683 -34.697 1.00 86.69 123 GLU A C 1
ATOM 943 O O . GLU A 1 123 ? 42.537 0.940 -35.381 1.00 86.69 123 GLU A O 1
ATOM 948 N N . VAL A 1 124 ? 41.524 0.963 -33.390 1.00 87.62 124 VAL A N 1
ATOM 949 C CA . VAL A 1 124 ? 42.632 1.639 -32.685 1.00 87.62 124 VAL A CA 1
ATOM 950 C C . VAL A 1 124 ? 43.892 0.767 -32.567 1.00 87.62 124 VAL A C 1
ATOM 952 O O . VAL A 1 124 ? 44.998 1.295 -32.483 1.00 87.62 124 VAL A O 1
ATOM 955 N N . LEU A 1 125 ? 43.753 -0.561 -32.518 1.00 82.44 125 LEU A N 1
ATOM 956 C CA . LEU A 1 125 ? 44.884 -1.487 -32.363 1.00 82.44 125 LEU A CA 1
ATOM 957 C C . LEU A 1 125 ? 45.515 -1.927 -33.692 1.00 82.44 125 LEU A C 1
ATOM 959 O O . LEU A 1 125 ? 46.649 -2.414 -33.690 1.00 82.44 125 LEU A O 1
ATOM 963 N N . HIS A 1 126 ? 44.780 -1.822 -34.799 1.00 76.56 126 HIS A N 1
ATOM 964 C CA . HIS A 1 126 ? 45.194 -2.330 -36.111 1.00 76.56 126 HIS A CA 1
ATOM 965 C C . HIS A 1 126 ? 45.207 -1.275 -37.228 1.00 76.56 126 HIS A C 1
ATOM 967 O O . HIS A 1 126 ? 45.639 -1.605 -38.335 1.00 76.56 126 HIS A O 1
ATOM 973 N N . GLY A 1 127 ? 44.749 -0.050 -36.956 1.00 58.41 127 GLY A N 1
ATOM 974 C CA . GLY A 1 127 ? 44.931 1.134 -37.805 1.00 58.41 127 GLY A CA 1
ATOM 975 C C . GLY A 1 127 ? 46.189 1.910 -37.444 1.00 58.41 127 GLY A C 1
ATOM 976 O O . GLY A 1 127 ? 46.820 2.437 -38.386 1.00 58.41 127 GLY A O 1
#

Radius of gyration: 28.54 Å; Cα contacts (8 Å, |Δi|>4): 75; chains: 1; bounding box: 71×37×76 Å

Sequence (127 aa):
MEAAAADLDVQAYCRSLALQQIQMLTRLAEIGMQLAEAEGSRAIAAQARAAEPKVDETSVATARAEAQEAGLGFSRFSRSVQRSLSLRARAADQLYARDKAEAPDREAARKARRERHREEVQEVLHG

Solvent-accessible surface area (backbone atoms only — not comparable to full-atom values): 6675 Å² total; per-residue (Å²): 134,87,90,78,79,88,77,75,57,59,65,61,52,53,51,51,50,53,51,51,50,38,51,49,27,49,52,51,21,52,53,25,46,55,54,16,52,51,22,46,52,50,15,51,54,24,46,54,62,42,66,47,95,83,64,55,70,71,58,31,52,50,24,47,51,51,18,51,52,22,46,52,49,17,54,52,26,49,52,50,20,54,50,27,49,52,51,27,52,54,50,50,53,53,50,50,54,49,54,60,68,46,43,62,60,55,50,50,53,50,49,54,53,53,51,52,52,50,51,55,52,48,48,72,74,75,108

Organism: NCBI:txid171674

pLDDT: mean 91.21, std 12.61, range [34.75, 98.75]